Protein AF-A0A942KS01-F1 (afdb_monomer)

Foldseek 3Di:
DVVVVVVVVVVVVVVPPDPPDDDDDQQQDFLQVVLVQVVPDDPVSLVVVLVVLQVLLVVVQVVCVVVVHDRFDDDHSVVSCVQLNVVSVVGRGDGSNVSSVVVRVVTD

Solvent-accessible surface area (backbone atoms only — not comparable to full-atom values): 6212 Å² total; per-residue (Å²): 115,78,69,60,55,57,56,56,58,61,62,58,65,70,68,71,64,76,80,82,79,78,70,68,68,72,40,53,34,36,13,45,58,48,50,54,48,63,73,74,44,53,72,65,56,51,49,52,49,32,53,50,56,53,49,52,55,50,51,52,34,52,55,28,48,78,67,78,41,85,65,58,70,78,73,56,52,67,62,49,47,54,49,41,55,55,46,22,72,77,38,40,86,41,38,38,42,58,42,52,51,58,48,58,71,70,48,95

Secondary structure (DSSP, 8-state):
-HHHHHHHHHHHGGG---------GGGGSBHHHHHHHHHH--HHHHHHHHHHHHHHHHHHHHHHHHTTPPP-PPPPHHHHHHHHHHHHHH-TTSBHHHHHHHHHHH--

Radius of gyration: 19.2 Å; Cα contacts (8 Å, |Δi|>4): 85; chains: 1; bounding box: 64×25×34 Å

Structure (mmCIF, N/CA/C/O backbone):
data_AF-A0A942KS01-F1
#
_entry.id   AF-A0A942KS01-F1
#
loop_
_atom_site.group_PDB
_atom_site.id
_atom_site.type_symbol
_atom_site.label_atom_id
_atom_site.label_alt_id
_atom_site.label_comp_id
_atom_site.label_asym_id
_atom_site.label_entity_id
_atom_site.label_seq_id
_atom_site.pdbx_PDB_ins_code
_atom_site.Cartn_x
_atom_site.Cartn_y
_atom_site.Cartn_z
_atom_site.occupancy
_atom_site.B_iso_or_equiv
_atom_site.auth_seq_id
_atom_site.auth_comp_id
_atom_site.auth_asym_id
_atom_site.auth_atom_id
_atom_site.pdbx_PDB_model_num
ATOM 1 N N . MET A 1 1 ? -51.853 -12.140 12.873 1.00 58.34 1 MET A N 1
ATOM 2 C CA . MET A 1 1 ? -50.800 -11.343 13.552 1.00 58.34 1 MET A CA 1
ATOM 3 C C . MET A 1 1 ? -49.423 -12.013 13.531 1.00 58.34 1 MET A C 1
ATOM 5 O O . MET A 1 1 ? -48.471 -11.343 13.167 1.00 58.34 1 MET A O 1
ATOM 9 N N . ARG A 1 2 ? -49.292 -13.322 13.813 1.00 58.75 2 ARG A N 1
ATOM 10 C CA . ARG A 1 2 ? -47.997 -14.046 13.802 1.00 58.75 2 ARG A CA 1
ATOM 11 C C . ARG A 1 2 ? -47.241 -13.999 12.458 1.00 58.75 2 ARG A C 1
ATOM 13 O O . ARG A 1 2 ? -46.033 -13.811 12.449 1.00 58.75 2 ARG A O 1
ATOM 20 N N . ASN A 1 3 ? -47.954 -14.079 11.332 1.00 57.84 3 ASN A N 1
ATOM 21 C CA . ASN A 1 3 ? -47.343 -14.077 9.991 1.00 57.84 3 ASN A CA 1
ATOM 22 C C . ASN A 1 3 ? -46.853 -12.687 9.539 1.00 57.84 3 ASN A C 1
ATOM 24 O O . ASN A 1 3 ? -45.924 -12.599 8.744 1.00 57.84 3 ASN A O 1
ATOM 28 N N . ALA A 1 4 ? -47.436 -11.604 10.066 1.00 61.50 4 ALA A N 1
ATOM 29 C CA . ALA A 1 4 ? -47.025 -10.236 9.732 1.00 61.50 4 ALA A CA 1
ATOM 30 C C . ALA A 1 4 ? -45.651 -9.885 10.332 1.00 61.50 4 ALA A C 1
ATOM 32 O O . ALA A 1 4 ? -44.876 -9.152 9.729 1.00 61.50 4 ALA A O 1
ATOM 33 N N . ILE A 1 5 ? -45.324 -10.470 11.490 1.00 63.44 5 ILE A N 1
ATOM 34 C CA . ILE A 1 5 ? -44.042 -10.270 12.178 1.00 63.44 5 ILE A CA 1
ATOM 35 C C . ILE A 1 5 ? -42.898 -10.938 11.397 1.00 63.44 5 ILE A C 1
ATOM 37 O O . ILE A 1 5 ? -41.828 -10.353 11.252 1.00 63.44 5 ILE A O 1
ATOM 41 N N . VAL A 1 6 ? -43.137 -12.126 10.829 1.00 66.12 6 VAL A N 1
ATOM 42 C CA . VAL A 1 6 ? -42.134 -12.857 10.032 1.00 66.12 6 VAL A CA 1
ATOM 43 C C . VAL A 1 6 ? -41.788 -12.108 8.739 1.00 66.12 6 VAL A C 1
ATOM 45 O O . VAL A 1 6 ? -40.614 -12.022 8.386 1.00 66.12 6 VAL A O 1
ATOM 48 N N . LEU A 1 7 ? -42.777 -11.504 8.066 1.00 60.62 7 LEU A N 1
ATOM 49 C CA . LEU A 1 7 ? -42.520 -10.686 6.873 1.00 60.62 7 LEU A CA 1
ATOM 50 C C . LEU A 1 7 ? -41.740 -9.402 7.191 1.00 60.62 7 LEU A C 1
ATOM 52 O O . LEU A 1 7 ? -40.871 -9.014 6.413 1.00 60.62 7 LEU A O 1
ATOM 56 N N . ALA A 1 8 ? -42.013 -8.761 8.331 1.00 64.44 8 ALA A N 1
ATOM 57 C CA . ALA A 1 8 ? -41.298 -7.553 8.739 1.00 64.44 8 ALA A CA 1
ATOM 58 C C . ALA A 1 8 ? -39.811 -7.829 9.035 1.00 64.44 8 ALA A C 1
ATOM 60 O O . ALA A 1 8 ? -38.955 -7.031 8.666 1.00 64.44 8 ALA A O 1
ATOM 61 N N . LEU A 1 9 ? -39.484 -8.982 9.629 1.00 62.00 9 LEU A N 1
ATOM 62 C CA . LEU A 1 9 ? -38.100 -9.390 9.911 1.00 62.00 9 LEU A CA 1
ATOM 63 C C . LEU A 1 9 ? -37.287 -9.698 8.640 1.00 62.00 9 LEU A C 1
ATOM 65 O O . LEU A 1 9 ? -36.091 -9.415 8.603 1.00 62.00 9 LEU A O 1
ATOM 69 N N . ALA A 1 10 ? -37.923 -10.218 7.584 1.00 63.44 10 ALA A N 1
ATOM 70 C CA . ALA A 1 10 ? -37.250 -10.499 6.312 1.00 63.44 10 ALA A CA 1
ATOM 71 C C . ALA A 1 10 ? -36.818 -9.221 5.563 1.00 63.44 10 ALA A C 1
ATOM 73 O O . ALA A 1 10 ? -35.782 -9.221 4.901 1.00 63.44 10 ALA A O 1
ATOM 74 N N . PHE A 1 11 ? -37.563 -8.118 5.709 1.00 61.75 11 PHE A N 1
ATOM 75 C CA . PHE A 1 11 ? -37.234 -6.828 5.082 1.00 61.75 11 PHE A CA 1
ATOM 76 C C . PHE A 1 11 ? -36.075 -6.085 5.762 1.00 61.75 11 PHE A C 1
ATOM 78 O O . PHE A 1 11 ? -35.381 -5.301 5.117 1.00 61.75 11 PHE A O 1
ATOM 85 N N . VAL A 1 12 ? -35.825 -6.328 7.053 1.00 62.94 12 VAL A N 1
ATOM 86 C CA . VAL A 1 12 ? -34.717 -5.674 7.775 1.00 62.94 12 VAL A CA 1
ATOM 87 C C . VAL A 1 12 ? -33.364 -6.298 7.405 1.00 62.94 12 VAL A C 1
ATOM 89 O O . VAL A 1 12 ? -32.349 -5.605 7.390 1.00 62.94 12 VAL A O 1
ATOM 92 N N . ALA A 1 13 ? -33.338 -7.580 7.021 1.00 61.44 13 ALA A N 1
ATOM 93 C CA . ALA A 1 13 ? -32.106 -8.287 6.663 1.00 61.44 13 ALA A CA 1
ATOM 94 C C . ALA A 1 13 ? -31.431 -7.755 5.380 1.00 61.44 13 ALA A C 1
ATOM 96 O O . ALA A 1 13 ? -30.217 -7.875 5.234 1.00 61.44 13 ALA A O 1
ATOM 97 N N . THR A 1 14 ? -32.178 -7.120 4.468 1.00 61.31 14 THR A N 1
ATOM 98 C CA . THR A 1 14 ? -31.620 -6.556 3.223 1.00 61.31 14 THR A CA 1
ATOM 99 C C . THR A 1 14 ? -30.969 -5.182 3.399 1.00 61.31 14 THR A C 1
ATOM 101 O O . THR A 1 14 ? -30.329 -4.693 2.472 1.00 61.31 14 THR A O 1
ATOM 104 N N . LEU A 1 15 ? -31.100 -4.550 4.573 1.00 58.31 15 LEU A N 1
ATOM 105 C CA . LEU A 1 15 ? -30.497 -3.240 4.863 1.00 58.31 15 LEU A CA 1
ATOM 106 C C . LEU A 1 15 ? -29.026 -3.326 5.292 1.00 58.31 15 LEU A C 1
ATOM 108 O O . LEU A 1 15 ? -28.368 -2.294 5.417 1.00 58.31 15 LEU A O 1
ATOM 112 N N . ALA A 1 16 ? -28.475 -4.532 5.455 1.00 60.06 16 ALA A N 1
ATOM 113 C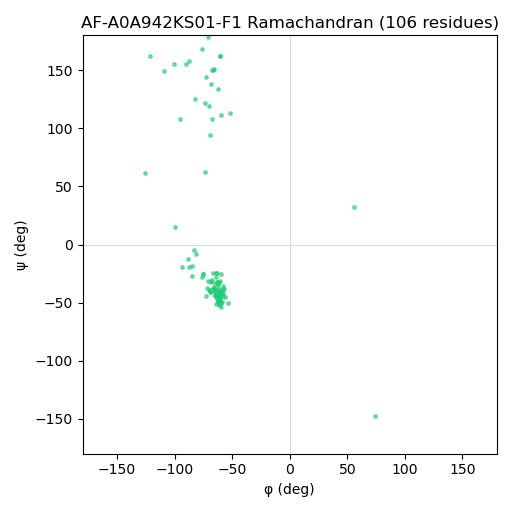 CA . ALA A 1 16 ? -27.037 -4.749 5.578 1.00 60.06 16 ALA A CA 1
ATOM 114 C C . ALA A 1 16 ? -26.354 -4.569 4.208 1.00 60.06 16 ALA A C 1
ATOM 116 O O . ALA A 1 16 ? -25.789 -5.498 3.632 1.00 60.06 16 ALA A O 1
ATOM 117 N N . ALA A 1 17 ? -26.436 -3.362 3.650 1.00 57.97 17 ALA A N 1
ATOM 118 C CA . ALA A 1 17 ? -25.670 -2.986 2.479 1.00 57.97 17 ALA A CA 1
ATOM 119 C C . ALA A 1 17 ? -24.193 -2.944 2.881 1.00 57.97 17 ALA A C 1
ATOM 121 O O . ALA A 1 17 ? -23.758 -2.054 3.611 1.00 57.97 17 ALA A O 1
ATOM 122 N N . ALA A 1 18 ? -23.419 -3.922 2.412 1.00 57.28 18 ALA A N 1
ATOM 123 C CA . ALA A 1 18 ? -21.968 -3.864 2.472 1.00 57.28 18 ALA A CA 1
ATOM 124 C C . ALA A 1 18 ? -21.519 -2.530 1.856 1.00 57.28 18 ALA A C 1
ATOM 126 O O . ALA A 1 18 ? -21.729 -2.293 0.662 1.00 57.28 18 ALA A O 1
ATOM 127 N N . GLN A 1 19 ? -20.953 -1.632 2.668 1.00 61.75 19 GLN A N 1
ATOM 128 C CA . GLN A 1 19 ? -20.402 -0.381 2.161 1.00 61.75 19 GLN A CA 1
ATOM 129 C C . GLN A 1 19 ? -19.303 -0.736 1.159 1.00 61.75 19 GLN A C 1
ATOM 131 O O . GLN A 1 19 ? -18.263 -1.278 1.528 1.00 61.75 19 GLN A O 1
ATOM 136 N N . LYS A 1 20 ? -19.547 -0.455 -0.125 1.00 59.12 20 LYS A N 1
ATOM 137 C CA . LYS A 1 20 ? -18.519 -0.550 -1.159 1.00 59.12 20 LYS A CA 1
ATOM 138 C C . LYS A 1 20 ? -17.526 0.576 -0.910 1.00 59.12 20 LYS A C 1
ATOM 140 O O . LYS A 1 20 ? -17.741 1.704 -1.341 1.00 59.12 20 LYS A O 1
ATOM 145 N N . THR A 1 21 ? -16.459 0.284 -0.182 1.00 65.50 21 THR A N 1
ATOM 146 C CA . THR A 1 21 ? -15.318 1.188 -0.107 1.00 65.50 21 THR A CA 1
ATOM 147 C C . THR A 1 21 ? -14.575 1.108 -1.437 1.00 65.50 21 THR A C 1
ATOM 149 O O . THR A 1 21 ? -14.171 0.039 -1.890 1.00 65.50 21 THR A O 1
ATOM 152 N N . SER A 1 22 ? -14.440 2.243 -2.119 1.00 73.69 22 SER A N 1
ATOM 153 C CA . SER A 1 22 ? -13.595 2.340 -3.305 1.00 73.69 22 SER A CA 1
ATOM 154 C C . SER A 1 22 ? -12.231 2.873 -2.889 1.00 73.69 22 SER A C 1
ATOM 156 O O . SER A 1 22 ? -12.101 4.058 -2.580 1.00 73.69 22 SER A O 1
ATOM 158 N N . THR A 1 23 ? -11.202 2.028 -2.892 1.00 82.88 23 THR A N 1
ATOM 159 C CA . THR A 1 23 ? -9.829 2.544 -2.838 1.00 82.88 23 THR A CA 1
ATOM 160 C C . THR A 1 23 ? -9.528 3.257 -4.150 1.00 82.88 23 THR A C 1
ATOM 162 O O . THR A 1 23 ? -9.877 2.756 -5.221 1.00 82.88 23 THR A O 1
ATOM 165 N N . VAL A 1 24 ? -8.867 4.406 -4.055 1.00 87.62 24 VAL A N 1
ATOM 166 C CA . VAL A 1 24 ? -8.424 5.231 -5.184 1.00 87.62 24 VAL A CA 1
ATOM 167 C C . VAL A 1 24 ? -6.909 5.420 -5.134 1.00 87.62 24 VAL A C 1
ATOM 169 O O . VAL A 1 24 ? -6.285 5.233 -4.087 1.00 87.62 24 VAL A O 1
ATOM 172 N N . GLY A 1 25 ? -6.305 5.814 -6.255 1.00 90.31 25 GLY A N 1
ATOM 173 C CA . 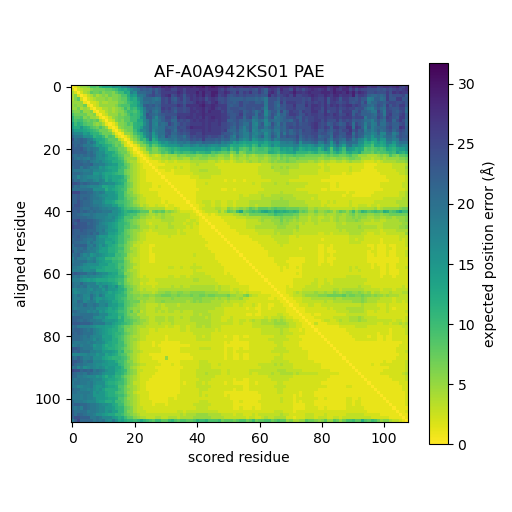GLY A 1 25 ? -4.856 6.002 -6.355 1.00 90.31 25 GLY A CA 1
ATOM 174 C C . GLY A 1 25 ? -4.094 4.675 -6.402 1.00 90.31 25 GLY A C 1
ATOM 175 O O . GLY A 1 25 ? -4.601 3.684 -6.924 1.00 90.31 25 GLY A O 1
ATOM 176 N N . LEU A 1 26 ? -2.877 4.650 -5.849 1.00 93.50 26 LEU A N 1
ATOM 177 C CA . LEU A 1 26 ? -1.949 3.521 -5.990 1.00 93.50 26 LEU A CA 1
ATOM 178 C C . LEU A 1 26 ? -2.496 2.202 -5.420 1.00 93.50 26 LEU A C 1
ATOM 180 O O . LEU A 1 26 ? -2.223 1.145 -5.973 1.00 93.50 26 LEU A O 1
ATOM 184 N N . GLY A 1 27 ? -3.317 2.263 -4.370 1.00 93.69 27 GLY A N 1
ATOM 185 C CA . GLY A 1 27 ? -3.997 1.115 -3.770 1.00 93.69 27 GLY A CA 1
ATOM 186 C C . GLY A 1 27 ? -4.990 0.424 -4.709 1.00 93.69 27 GLY A C 1
ATOM 187 O O . GLY A 1 27 ? -5.254 -0.761 -4.541 1.00 93.69 27 GLY A O 1
ATOM 188 N N . ALA A 1 28 ? -5.519 1.137 -5.710 1.00 95.31 28 ALA A N 1
ATOM 189 C CA . ALA A 1 28 ? -6.424 0.576 -6.712 1.00 95.31 28 ALA A CA 1
ATOM 190 C C . ALA A 1 28 ? -5.696 -0.096 -7.886 1.00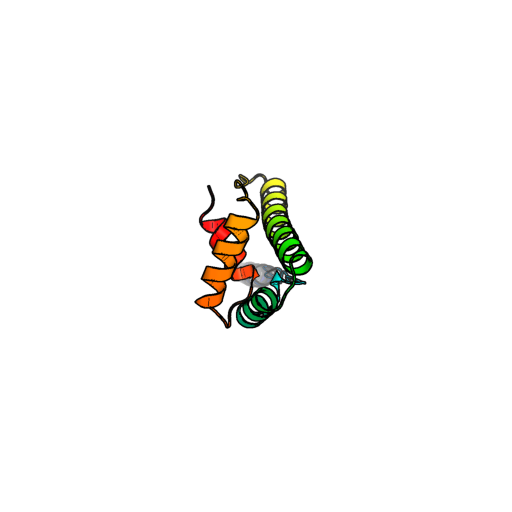 95.31 28 ALA A C 1
ATOM 192 O O . ALA A 1 28 ? -6.311 -0.879 -8.612 1.00 95.31 28 ALA A O 1
ATOM 193 N N . SER A 1 29 ? -4.411 0.212 -8.077 1.00 95.81 29 SER A N 1
ATOM 194 C CA . SER A 1 29 ? -3.586 -0.376 -9.130 1.00 95.81 29 SER A CA 1
ATOM 195 C C . SER A 1 29 ? -3.345 -1.860 -8.876 1.00 95.81 29 SER A C 1
ATOM 197 O O . SER A 1 29 ? -3.268 -2.304 -7.727 1.00 95.81 29 SER A O 1
ATOM 199 N N . SER A 1 30 ? -3.168 -2.625 -9.955 1.00 97.50 30 SER A N 1
ATOM 200 C CA . SER A 1 30 ? -2.683 -3.997 -9.841 1.00 97.50 30 SER A CA 1
ATOM 201 C C . SER A 1 30 ? -1.243 -4.017 -9.326 1.00 97.50 30 SER A C 1
ATOM 203 O O . SER A 1 30 ? -0.446 -3.108 -9.576 1.00 97.50 30 SER A O 1
ATOM 205 N N . CYS A 1 31 ? -0.890 -5.094 -8.641 1.00 97.94 31 CYS A N 1
ATOM 206 C CA . CYS A 1 31 ? 0.454 -5.367 -8.171 1.00 97.94 31 CYS A CA 1
ATOM 207 C C . CYS A 1 31 ? 1.456 -5.494 -9.330 1.00 97.94 31 CYS A C 1
ATOM 209 O O . CYS A 1 31 ? 2.605 -5.078 -9.193 1.00 97.94 31 C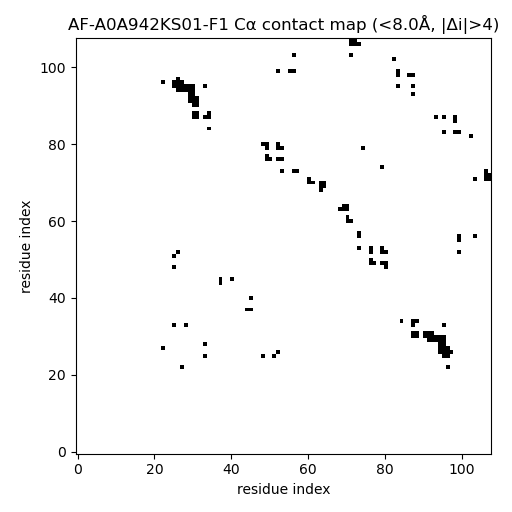YS A O 1
ATOM 211 N N . GLY A 1 32 ? 1.023 -5.992 -10.494 1.00 97.38 32 GLY A N 1
ATOM 212 C CA . GLY A 1 32 ? 1.812 -5.964 -11.727 1.00 97.38 32 GLY A CA 1
ATOM 213 C C . GLY A 1 32 ? 2.178 -4.539 -12.154 1.00 97.38 32 GLY A C 1
ATOM 214 O O . GLY A 1 32 ? 3.361 -4.226 -12.279 1.00 97.38 32 GLY A O 1
ATOM 215 N N . SER A 1 33 ? 1.188 -3.644 -12.284 1.00 96.50 33 SER A N 1
ATOM 216 C CA . SER A 1 33 ? 1.446 -2.234 -12.622 1.00 96.50 33 SER A CA 1
ATOM 217 C C . SER A 1 33 ? 2.272 -1.519 -11.557 1.00 96.50 33 SER A C 1
ATOM 219 O O . SER A 1 33 ? 3.127 -0.706 -11.898 1.00 96.50 33 SER A O 1
ATOM 221 N N . TYR A 1 34 ? 2.057 -1.827 -10.276 1.00 96.19 34 TYR A N 1
ATOM 222 C CA . TYR A 1 34 ? 2.879 -1.300 -9.191 1.00 96.19 34 TYR A CA 1
ATOM 223 C C . TYR A 1 34 ? 4.347 -1.706 -9.345 1.00 96.19 34 TYR A C 1
ATOM 225 O O . TYR A 1 34 ? 5.219 -0.846 -9.296 1.00 96.19 34 TYR A O 1
ATOM 233 N N . ASN A 1 35 ? 4.635 -2.985 -9.593 1.00 95.06 35 ASN A N 1
ATOM 234 C CA . ASN A 1 35 ? 6.008 -3.452 -9.784 1.00 95.06 35 ASN A CA 1
ATOM 235 C C . ASN A 1 35 ? 6.678 -2.788 -10.994 1.00 95.06 35 ASN A C 1
ATOM 237 O O . ASN A 1 35 ? 7.844 -2.404 -10.912 1.00 95.06 35 ASN A O 1
ATOM 241 N N . GLU A 1 36 ? 5.953 -2.610 -12.101 1.00 95.00 36 GLU A N 1
ATOM 242 C CA . GLU A 1 36 ? 6.473 -1.880 -13.261 1.00 95.00 36 GLU A CA 1
ATOM 243 C C . GLU A 1 36 ? 6.772 -0.414 -12.939 1.00 95.00 36 GLU A C 1
ATOM 245 O O . GLU A 1 36 ? 7.844 0.086 -13.287 1.00 95.00 36 GLU A O 1
ATOM 250 N N . PHE A 1 37 ? 5.854 0.259 -12.241 1.00 92.50 37 PHE A N 1
ATOM 251 C CA . PHE A 1 37 ? 6.041 1.624 -11.756 1.00 92.50 37 PHE A CA 1
ATOM 252 C C . PHE A 1 37 ? 7.276 1.727 -10.851 1.00 92.50 37 PHE A C 1
ATOM 254 O O . PHE A 1 37 ? 8.103 2.618 -11.026 1.00 92.50 37 PHE A O 1
ATOM 261 N N . ARG A 1 38 ? 7.459 0.776 -9.930 1.00 92.62 38 ARG A N 1
ATOM 262 C CA . ARG A 1 38 ? 8.607 0.720 -9.013 1.00 92.62 38 ARG A CA 1
ATOM 263 C C . ARG A 1 38 ? 9.931 0.470 -9.731 1.00 92.62 38 ARG A C 1
ATOM 265 O O . ARG A 1 38 ? 10.947 1.044 -9.341 1.00 92.62 38 ARG A O 1
ATOM 272 N N . ALA A 1 39 ? 9.925 -0.361 -10.772 1.00 92.06 39 ALA A N 1
ATOM 273 C CA . ALA A 1 39 ? 11.117 -0.681 -11.551 1.00 92.06 39 ALA A CA 1
ATOM 274 C C . ALA A 1 39 ? 11.575 0.490 -12.435 1.00 92.06 39 ALA A C 1
ATOM 276 O O . ALA A 1 39 ? 12.776 0.706 -12.582 1.00 92.06 39 ALA A O 1
ATOM 277 N N . LYS A 1 40 ? 10.627 1.237 -13.014 1.00 92.25 40 LYS A N 1
ATOM 278 C CA . LYS A 1 40 ? 10.898 2.338 -13.956 1.00 92.25 40 LYS A CA 1
ATOM 279 C C . LYS A 1 40 ? 10.982 3.715 -13.288 1.00 92.25 40 LYS A C 1
ATOM 281 O O . LYS A 1 40 ? 11.520 4.635 -13.891 1.00 92.25 40 LYS A O 1
ATOM 286 N N . GLY A 1 41 ? 10.431 3.860 -12.084 1.00 86.69 41 GLY A N 1
ATOM 287 C CA . GLY A 1 41 ? 10.346 5.133 -11.374 1.00 86.69 41 GLY A CA 1
ATOM 288 C C . GLY A 1 41 ? 11.686 5.622 -10.826 1.00 86.69 41 GLY A C 1
ATOM 289 O O . GLY A 1 41 ? 12.510 4.835 -10.340 1.00 86.69 41 GLY A O 1
ATOM 290 N N . ASP A 1 42 ? 11.852 6.941 -10.868 1.00 90.62 42 ASP A N 1
ATOM 291 C CA . ASP A 1 42 ? 12.929 7.686 -10.220 1.00 90.62 42 ASP A CA 1
ATOM 292 C C . ASP A 1 42 ? 12.778 7.719 -8.687 1.00 90.62 42 ASP A C 1
ATOM 294 O O . ASP A 1 42 ? 11.855 7.142 -8.102 1.00 90.62 42 ASP A O 1
ATOM 298 N N . GLU A 1 43 ? 13.733 8.351 -8.008 1.00 88.62 43 GLU A N 1
ATOM 299 C CA . GLU A 1 43 ? 13.737 8.452 -6.547 1.00 88.62 43 GLU A CA 1
ATOM 300 C C . GLU A 1 43 ? 12.482 9.152 -6.004 1.00 88.62 43 GLU A C 1
ATOM 302 O O . GLU A 1 43 ? 11.893 8.684 -5.027 1.00 88.62 43 GLU A O 1
ATOM 307 N N . GLU A 1 44 ? 12.015 10.202 -6.680 1.00 89.00 44 GLU A N 1
ATOM 308 C CA . GLU A 1 44 ? 10.801 10.931 -6.313 1.00 89.00 44 GLU A CA 1
ATOM 309 C C . GLU A 1 44 ? 9.562 10.029 -6.394 1.00 89.00 44 GLU A C 1
ATOM 311 O O . GLU A 1 44 ? 8.813 9.900 -5.424 1.00 89.00 44 GLU A O 1
ATOM 316 N N . SER A 1 45 ? 9.389 9.302 -7.498 1.00 85.88 45 SER A N 1
ATOM 317 C CA . SER A 1 45 ? 8.300 8.334 -7.682 1.00 85.88 45 SER A CA 1
ATOM 318 C C . SER A 1 45 ? 8.306 7.256 -6.595 1.00 85.88 45 SER A C 1
ATOM 320 O O . SER A 1 45 ? 7.258 6.834 -6.090 1.00 85.88 45 SER A O 1
ATOM 322 N N . ARG A 1 46 ? 9.501 6.807 -6.195 1.00 85.12 46 ARG A N 1
ATOM 323 C CA . ARG A 1 46 ? 9.673 5.814 -5.128 1.00 85.12 46 ARG A CA 1
ATOM 324 C C . ARG A 1 46 ? 9.294 6.375 -3.761 1.00 85.12 46 ARG A C 1
ATOM 326 O O . ARG A 1 46 ? 8.652 5.662 -2.988 1.00 85.12 46 ARG A O 1
ATOM 333 N N . MET A 1 47 ? 9.660 7.623 -3.487 1.00 89.44 47 MET A N 1
ATOM 334 C CA . MET A 1 47 ? 9.296 8.339 -2.267 1.00 89.44 47 MET A CA 1
ATOM 335 C C . MET A 1 47 ? 7.781 8.560 -2.188 1.00 89.44 47 MET A C 1
ATOM 337 O O . MET A 1 47 ? 7.168 8.258 -1.164 1.00 89.44 47 MET A O 1
ATOM 341 N N . MET A 1 48 ? 7.158 8.974 -3.293 1.00 90.25 48 MET A N 1
ATOM 342 C CA . MET A 1 48 ? 5.711 9.174 -3.393 1.00 90.25 48 MET A CA 1
ATOM 343 C C . MET A 1 48 ? 4.921 7.888 -3.142 1.00 90.25 48 MET A C 1
ATOM 345 O O . MET A 1 48 ? 3.910 7.915 -2.438 1.00 90.25 48 MET A O 1
ATOM 349 N N . ALA A 1 49 ? 5.399 6.741 -3.640 1.00 92.25 49 ALA A N 1
ATOM 350 C CA . ALA A 1 49 ? 4.824 5.453 -3.261 1.00 92.25 49 ALA A CA 1
ATOM 351 C C . ALA A 1 49 ? 4.937 5.213 -1.752 1.00 92.25 49 ALA A C 1
ATOM 353 O O . ALA A 1 49 ? 3.943 4.863 -1.125 1.00 92.25 49 ALA A O 1
ATOM 354 N N . GLY A 1 50 ? 6.108 5.448 -1.155 1.00 93.81 50 GLY A N 1
ATOM 355 C CA . GLY A 1 50 ? 6.299 5.328 0.293 1.00 93.81 50 GLY A CA 1
ATOM 356 C C . GLY A 1 50 ? 5.280 6.150 1.091 1.00 93.81 50 GLY A C 1
ATOM 357 O O . GLY A 1 50 ? 4.589 5.598 1.949 1.00 93.81 50 GLY A O 1
ATOM 358 N N . PHE A 1 51 ? 5.115 7.432 0.752 1.00 94.38 51 PHE A N 1
ATOM 359 C CA . PHE A 1 51 ? 4.142 8.311 1.408 1.00 94.38 51 PHE A CA 1
ATOM 360 C C . PHE A 1 51 ? 2.699 7.853 1.219 1.00 94.38 51 PHE A C 1
ATOM 362 O O . PHE A 1 51 ? 1.934 7.845 2.183 1.00 94.38 51 PHE A O 1
ATOM 369 N N . TYR A 1 52 ? 2.322 7.425 0.011 1.00 94.69 52 TYR A N 1
ATOM 370 C CA . TYR A 1 52 ? 0.981 6.898 -0.230 1.00 94.69 52 TYR A CA 1
ATOM 371 C C . TYR A 1 52 ? 0.694 5.681 0.658 1.00 94.69 52 TYR A C 1
ATOM 373 O O . TYR A 1 52 ? -0.338 5.621 1.326 1.00 94.69 52 TYR A O 1
ATOM 381 N N . LEU A 1 53 ? 1.609 4.708 0.682 1.00 96.12 53 LEU A N 1
ATOM 382 C CA . LEU A 1 53 ? 1.424 3.460 1.419 1.00 96.12 53 LEU A CA 1
ATOM 383 C C . LEU A 1 53 ? 1.363 3.715 2.943 1.00 96.12 53 LEU A C 1
ATOM 385 O O . LEU A 1 53 ? 0.523 3.133 3.631 1.00 96.12 53 LEU A O 1
ATOM 389 N N . GLN A 1 54 ? 2.196 4.621 3.472 1.00 96.12 54 GLN A N 1
ATOM 390 C CA . GLN A 1 54 ? 2.130 5.050 4.878 1.00 96.12 54 GLN A CA 1
ATOM 391 C C . GLN A 1 54 ? 0.818 5.776 5.199 1.00 96.12 54 GLN A C 1
ATOM 393 O O . GLN A 1 54 ? 0.192 5.510 6.230 1.00 96.12 54 GLN A O 1
ATOM 398 N N . GLY A 1 55 ? 0.378 6.669 4.309 1.00 95.38 55 GLY A N 1
ATOM 399 C CA . GLY A 1 55 ? -0.894 7.376 4.432 1.00 95.38 55 GLY A CA 1
ATOM 400 C C . GLY A 1 55 ? -2.083 6.416 4.457 1.00 95.38 55 GLY A C 1
ATOM 401 O O . GLY A 1 55 ? -2.976 6.568 5.287 1.00 95.38 55 GLY A O 1
ATOM 402 N N . TYR A 1 56 ? -2.060 5.371 3.626 1.00 96.25 56 TYR A N 1
ATOM 403 C CA . TYR A 1 56 ? -3.098 4.340 3.607 1.00 96.25 56 TYR A CA 1
ATOM 404 C C . TYR A 1 56 ? -3.221 3.621 4.960 1.00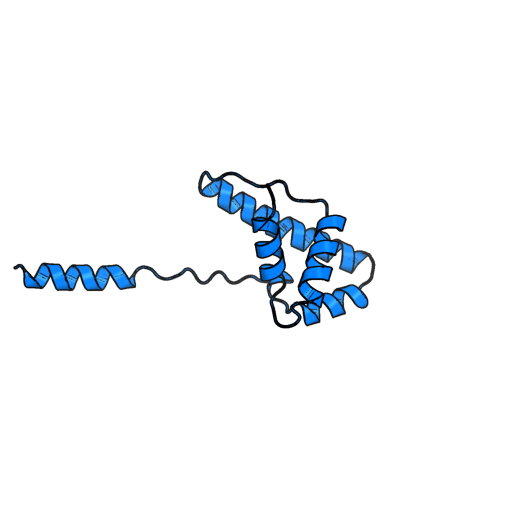 96.25 56 TYR A C 1
ATOM 406 O O . TYR A 1 56 ? -4.312 3.551 5.529 1.00 96.25 56 TYR A O 1
ATOM 414 N N . LEU A 1 57 ? -2.104 3.141 5.525 1.00 96.94 57 LEU A N 1
ATOM 415 C CA . LEU A 1 57 ? -2.109 2.503 6.848 1.00 96.94 57 LEU A CA 1
ATOM 416 C C . LEU A 1 57 ? -2.494 3.477 7.972 1.00 96.94 57 LEU A C 1
ATOM 418 O O . LEU A 1 57 ? -3.179 3.089 8.920 1.00 96.94 57 LEU A O 1
ATOM 422 N N . SER A 1 58 ? -2.110 4.749 7.852 1.00 96.62 58 SER A N 1
ATOM 423 C CA . SER A 1 58 ? -2.531 5.797 8.789 1.00 96.62 58 SER A CA 1
ATOM 424 C C . SER A 1 58 ? -4.043 6.011 8.738 1.00 96.62 58 SER A C 1
ATOM 426 O O . SER A 1 58 ? -4.678 6.137 9.783 1.00 96.62 58 SER A O 1
ATOM 428 N N . GLY A 1 59 ? -4.640 5.965 7.544 1.00 95.19 59 GLY A N 1
ATOM 429 C CA . GLY A 1 59 ? -6.088 5.998 7.353 1.00 95.19 59 GLY A CA 1
ATOM 430 C C . GLY A 1 59 ? -6.800 4.807 8.000 1.00 95.19 59 GLY A C 1
ATOM 431 O O . GLY A 1 59 ? -7.825 4.997 8.655 1.00 95.19 59 GLY A O 1
ATOM 432 N N . ILE A 1 60 ? -6.230 3.597 7.910 1.00 95.38 60 ILE A N 1
ATOM 433 C CA . ILE A 1 60 ? -6.754 2.432 8.644 1.00 95.38 60 ILE A CA 1
ATOM 434 C C . ILE A 1 60 ? -6.717 2.697 10.154 1.00 95.38 60 ILE A C 1
ATOM 436 O O . ILE A 1 60 ? -7.728 2.508 10.828 1.00 95.38 60 ILE A O 1
ATOM 440 N N . ASN A 1 61 ? -5.591 3.178 10.688 1.00 97.31 61 ASN A N 1
ATOM 441 C CA . ASN A 1 61 ? -5.479 3.529 12.106 1.00 97.31 61 ASN A CA 1
ATOM 442 C C . ASN A 1 61 ? -6.485 4.613 12.525 1.00 97.31 61 ASN A C 1
ATOM 444 O O . ASN A 1 61 ? -7.089 4.490 13.588 1.00 97.31 61 ASN A O 1
ATOM 448 N N . ALA A 1 62 ? -6.715 5.637 11.699 1.00 97.44 62 ALA A N 1
ATOM 449 C CA . ALA A 1 62 ? -7.727 6.659 11.963 1.00 97.44 62 ALA A CA 1
ATOM 450 C C . ALA A 1 62 ? -9.139 6.052 12.030 1.00 97.44 62 ALA A C 1
ATOM 452 O O . ALA A 1 62 ? -9.903 6.357 12.946 1.00 97.44 62 ALA A O 1
ATOM 453 N N . GLY A 1 63 ? -9.463 5.133 11.115 1.00 95.00 63 GLY A N 1
ATOM 454 C CA . GLY A 1 63 ? -10.710 4.369 11.148 1.00 95.00 63 GLY A CA 1
ATOM 455 C C . GLY A 1 63 ? -10.833 3.480 12.391 1.00 95.00 63 GLY A C 1
ATOM 456 O O . GLY A 1 63 ? -11.900 3.426 13.001 1.00 95.00 63 GLY A O 1
ATOM 457 N N . MET A 1 64 ? -9.752 2.818 12.812 1.00 95.31 64 MET A N 1
ATOM 458 C CA . MET A 1 64 ? -9.729 2.033 14.053 1.00 95.31 64 MET A CA 1
ATOM 459 C C . MET A 1 64 ? -9.976 2.913 15.278 1.00 95.31 64 MET A C 1
ATOM 461 O O . MET A 1 64 ? -10.832 2.582 16.098 1.00 95.31 64 MET A O 1
ATOM 465 N N . LEU A 1 65 ? -9.303 4.061 15.359 1.00 95.94 65 LEU A N 1
ATOM 466 C CA . LEU A 1 65 ? -9.466 5.018 16.449 1.00 95.94 65 LEU A CA 1
ATOM 467 C C . LEU A 1 65 ? -10.901 5.559 16.524 1.00 95.94 65 LEU A C 1
ATOM 469 O O . LEU A 1 65 ? -11.479 5.597 17.608 1.00 95.94 65 LEU A O 1
ATOM 473 N N . ALA A 1 66 ? -11.507 5.903 15.382 1.00 95.56 66 ALA A N 1
ATOM 474 C CA . ALA A 1 66 ? -12.901 6.351 15.311 1.00 95.56 66 ALA A CA 1
ATOM 475 C C . ALA A 1 66 ? -13.899 5.296 15.830 1.00 95.56 66 ALA A C 1
ATOM 477 O O . ALA A 1 66 ? -14.973 5.643 16.311 1.00 95.56 66 ALA A O 1
ATOM 478 N N . ASN A 1 67 ? -13.526 4.014 15.775 1.00 94.06 67 ASN A N 1
ATOM 479 C CA . ASN A 1 67 ? -14.300 2.888 16.297 1.00 94.06 67 ASN A CA 1
ATOM 480 C C . ASN A 1 67 ? -13.816 2.405 17.680 1.00 94.06 67 ASN A C 1
ATOM 482 O O . ASN A 1 67 ? -14.161 1.295 18.082 1.00 94.06 67 ASN A O 1
ATOM 486 N N . GLN A 1 68 ?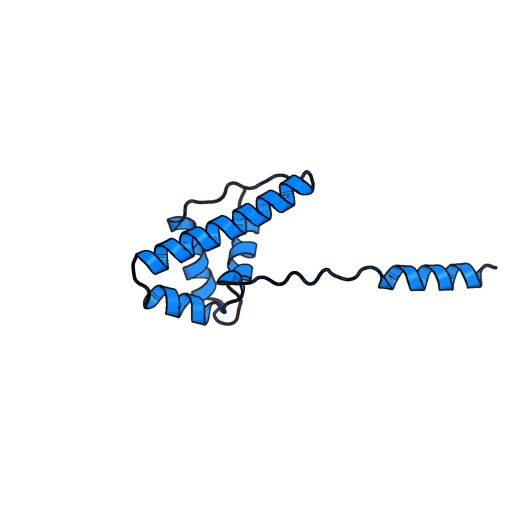 -13.001 3.198 18.391 1.00 94.06 68 GLN A N 1
ATOM 487 C CA . GLN A 1 68 ? -12.435 2.862 19.708 1.00 94.06 68 GLN A CA 1
ATOM 488 C C . GLN A 1 68 ? -11.644 1.538 19.726 1.00 94.06 68 GLN A C 1
ATOM 490 O O . GLN A 1 68 ? -11.615 0.821 20.725 1.00 94.06 68 GLN A O 1
ATOM 495 N N . ARG A 1 69 ? -10.998 1.196 18.606 1.00 94.19 69 ARG A N 1
ATOM 496 C CA . ARG A 1 69 ? -10.142 0.010 18.462 1.00 94.19 69 ARG A CA 1
ATOM 497 C C . ARG A 1 69 ? -8.667 0.381 18.578 1.00 94.19 69 ARG A C 1
ATOM 499 O O . ARG A 1 69 ? -8.269 1.508 18.293 1.00 94.19 69 ARG A O 1
ATOM 506 N N . GLN A 1 70 ? -7.855 -0.601 18.965 1.00 94.31 70 GLN A N 1
ATOM 507 C CA . GLN A 1 70 ? -6.405 -0.453 19.046 1.00 94.31 70 GLN A CA 1
ATOM 508 C C . GLN A 1 70 ? -5.804 -0.161 17.663 1.00 94.31 70 GLN A C 1
ATOM 510 O O . GLN A 1 70 ? -6.138 -0.818 16.674 1.00 94.31 70 GLN A O 1
ATOM 515 N N . THR A 1 71 ? -4.913 0.827 17.608 1.00 96.25 71 THR A N 1
ATOM 516 C CA . THR A 1 71 ? -4.104 1.143 16.429 1.00 96.25 71 THR A CA 1
ATOM 517 C C . THR A 1 71 ? -2.823 0.319 16.426 1.00 96.25 71 THR A C 1
ATOM 519 O O . THR A 1 71 ? -2.368 -0.154 17.467 1.00 96.25 71 THR A O 1
ATOM 522 N N . LYS A 1 72 ? -2.235 0.156 15.244 1.00 96.19 72 LYS A N 1
ATOM 523 C CA . LYS A 1 72 ? -1.011 -0.625 15.057 1.00 96.19 72 LYS A CA 1
ATOM 524 C C . LYS A 1 72 ? 0.171 0.271 14.737 1.00 96.19 72 LYS A C 1
ATOM 526 O O . LYS A 1 72 ? -0.002 1.316 14.100 1.00 96.19 72 LYS A O 1
ATOM 531 N N . SER A 1 73 ? 1.367 -0.145 15.142 1.00 95.94 73 SER A N 1
ATOM 532 C CA . SER A 1 73 ? 2.591 0.579 14.789 1.00 95.94 73 SER A CA 1
ATOM 533 C C . SER A 1 73 ? 2.883 0.412 13.296 1.00 95.94 73 SER A C 1
ATOM 535 O O . SER A 1 73 ? 3.040 -0.708 12.811 1.00 95.94 73 SER A O 1
ATOM 537 N N . ILE A 1 74 ? 2.911 1.524 12.558 1.00 94.69 74 ILE A N 1
ATOM 538 C CA . ILE A 1 74 ? 3.187 1.527 11.118 1.00 94.69 74 ILE A CA 1
ATOM 539 C C . ILE A 1 74 ? 4.711 1.469 10.917 1.00 94.69 74 ILE A C 1
ATOM 541 O O . ILE A 1 74 ? 5.407 2.324 11.466 1.00 94.69 74 ILE A O 1
ATOM 545 N N . PRO A 1 75 ? 5.239 0.499 10.145 1.00 92.62 75 PRO A N 1
ATOM 546 C CA . PRO A 1 75 ? 6.666 0.420 9.840 1.00 92.62 75 PRO A CA 1
ATOM 547 C C . PRO A 1 75 ? 7.190 1.650 9.093 1.00 92.62 75 PRO A C 1
ATOM 549 O O . PRO A 1 75 ? 6.429 2.385 8.457 1.00 92.62 75 PRO A O 1
ATOM 552 N N . ASP A 1 76 ? 8.512 1.831 9.096 1.00 92.00 76 ASP A N 1
ATOM 553 C CA . ASP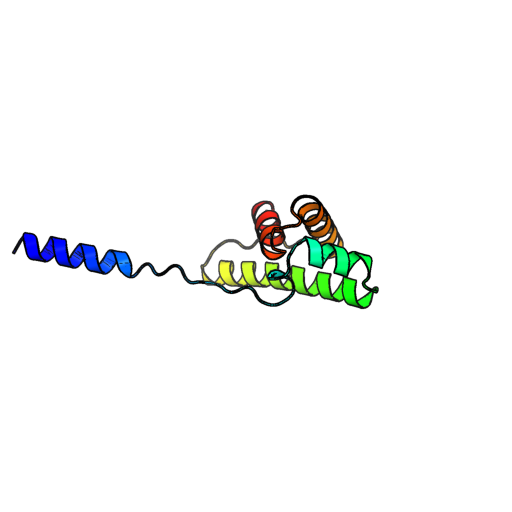 A 1 76 ? 9.149 2.828 8.239 1.00 92.00 76 ASP A CA 1
ATOM 554 C C . ASP A 1 76 ? 8.892 2.557 6.743 1.00 92.00 76 ASP A C 1
ATOM 556 O O . ASP A 1 76 ? 8.491 1.467 6.322 1.00 92.00 76 ASP A O 1
ATOM 560 N N . GLY A 1 77 ? 9.115 3.581 5.916 1.00 89.25 77 GLY A N 1
ATOM 561 C CA . GLY A 1 77 ? 8.803 3.522 4.488 1.00 89.25 77 GLY A CA 1
ATOM 562 C C . GLY A 1 77 ? 9.598 2.464 3.721 1.00 89.25 77 GLY A C 1
ATOM 563 O O . GLY A 1 77 ? 9.064 1.877 2.783 1.00 89.25 77 GLY A O 1
ATOM 564 N N . ALA A 1 78 ? 10.840 2.175 4.116 1.00 90.31 78 ALA A N 1
ATOM 565 C CA . ALA A 1 78 ? 11.675 1.196 3.425 1.00 90.31 78 ALA A CA 1
ATOM 566 C C . ALA A 1 78 ? 11.189 -0.234 3.693 1.00 90.31 78 ALA A C 1
ATOM 56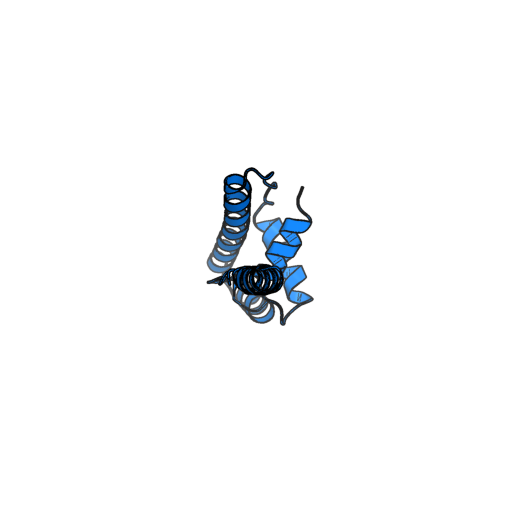8 O O . ALA A 1 78 ? 11.042 -1.024 2.756 1.00 90.31 78 ALA A O 1
ATOM 569 N N . ALA A 1 79 ? 10.870 -0.550 4.951 1.00 92.56 79 ALA A N 1
ATOM 570 C CA . ALA A 1 79 ? 10.277 -1.827 5.337 1.00 92.56 79 ALA A CA 1
ATOM 571 C C . ALA A 1 79 ? 8.920 -2.042 4.651 1.00 92.56 79 ALA A C 1
ATOM 573 O O . ALA A 1 79 ? 8.646 -3.120 4.116 1.00 92.56 79 ALA A O 1
ATOM 574 N N . LEU A 1 80 ? 8.100 -0.990 4.607 1.00 94.69 80 LEU A N 1
ATOM 575 C CA . LEU A 1 80 ? 6.795 -0.993 3.960 1.00 94.69 80 LEU A CA 1
ATOM 576 C C . LEU A 1 80 ? 6.897 -1.286 2.455 1.00 94.69 80 LEU A C 1
ATOM 578 O O . LEU A 1 80 ? 6.228 -2.188 1.951 1.00 94.69 80 LEU A O 1
ATOM 582 N N . LEU A 1 81 ? 7.769 -0.561 1.748 1.00 94.75 81 LEU A N 1
ATOM 583 C CA . LEU A 1 81 ? 8.018 -0.763 0.321 1.00 94.75 81 LEU A CA 1
ATOM 584 C C . LEU A 1 81 ? 8.543 -2.173 0.046 1.00 94.75 81 LEU A C 1
ATOM 586 O O . LEU A 1 81 ? 8.030 -2.848 -0.839 1.00 94.75 81 LEU A O 1
ATOM 590 N N . SER A 1 82 ? 9.500 -2.655 0.842 1.00 95.31 82 SER A N 1
ATOM 591 C CA . SER A 1 82 ? 10.056 -4.005 0.698 1.00 95.31 82 SER A CA 1
ATOM 592 C C . SER A 1 82 ? 8.988 -5.098 0.831 1.00 95.31 82 SER A C 1
ATOM 594 O O . SER A 1 82 ? 8.957 -6.051 0.038 1.00 95.31 82 SER A O 1
ATOM 596 N N . PHE A 1 83 ? 8.072 -4.950 1.796 1.00 97.12 83 PHE A N 1
ATOM 597 C CA . PHE A 1 83 ? 6.953 -5.873 1.962 1.00 97.12 83 PHE A CA 1
ATOM 598 C C . PHE A 1 83 ? 6.014 -5.839 0.755 1.00 97.12 83 PHE A C 1
ATOM 600 O O . PHE A 1 83 ? 5.708 -6.895 0.195 1.00 97.12 83 PHE A O 1
ATOM 607 N N . VAL A 1 84 ? 5.574 -4.646 0.340 1.00 97.44 84 VAL A N 1
ATOM 608 C CA . VAL A 1 84 ? 4.619 -4.488 -0.767 1.00 97.44 84 VAL A CA 1
ATOM 609 C C . VAL A 1 84 ? 5.229 -4.963 -2.086 1.00 97.44 84 VAL A C 1
ATOM 611 O O . VAL A 1 84 ? 4.588 -5.744 -2.784 1.00 97.44 84 VAL A O 1
ATOM 614 N N . ASP A 1 85 ? 6.486 -4.617 -2.381 1.00 96.62 85 ASP A N 1
ATOM 615 C CA . ASP A 1 85 ? 7.222 -5.116 -3.549 1.00 96.62 85 ASP A CA 1
ATOM 616 C C . ASP A 1 85 ? 7.249 -6.662 -3.545 1.00 96.62 85 ASP A C 1
ATOM 618 O O . ASP A 1 85 ? 6.981 -7.321 -4.552 1.00 96.62 85 ASP A O 1
ATOM 622 N N . SER A 1 86 ? 7.529 -7.276 -2.392 1.00 97.88 86 SER A N 1
ATOM 623 C CA . SER A 1 86 ? 7.588 -8.737 -2.262 1.00 97.88 86 SER A CA 1
ATOM 624 C C . SER A 1 86 ? 6.221 -9.409 -2.396 1.00 97.88 86 SER A C 1
ATOM 626 O O . SER A 1 86 ? 6.116 -10.458 -3.034 1.00 97.88 86 SER A O 1
ATOM 628 N N . TYR A 1 87 ? 5.175 -8.825 -1.809 1.00 98.38 87 TYR A N 1
ATOM 629 C CA . TYR A 1 87 ? 3.799 -9.293 -1.954 1.00 98.38 87 TYR A CA 1
ATOM 630 C C . TYR A 1 87 ? 3.357 -9.214 -3.416 1.00 98.38 87 TYR A C 1
ATOM 632 O O . TYR A 1 87 ? 2.896 -10.202 -3.986 1.00 98.38 87 TYR A O 1
ATOM 640 N N . CYS A 1 88 ? 3.569 -8.063 -4.050 1.00 98.12 88 CYS A N 1
ATOM 641 C CA . CYS A 1 88 ? 3.125 -7.819 -5.410 1.00 98.12 88 CYS A CA 1
ATOM 642 C C . CYS A 1 88 ? 3.862 -8.662 -6.449 1.00 98.12 88 CYS A C 1
ATOM 644 O O . CYS A 1 88 ? 3.265 -9.034 -7.456 1.00 98.12 88 CYS A O 1
ATOM 646 N N . ARG A 1 89 ? 5.132 -9.025 -6.222 1.00 98.06 89 ARG A N 1
ATOM 647 C CA . ARG A 1 89 ? 5.833 -10.000 -7.080 1.00 98.06 89 ARG A CA 1
ATOM 648 C C . ARG A 1 89 ? 5.181 -11.386 -7.067 1.00 98.06 89 ARG A C 1
ATOM 650 O O . ARG A 1 89 ? 5.214 -12.065 -8.086 1.00 98.06 89 ARG A O 1
ATOM 657 N N . ARG A 1 90 ? 4.603 -11.812 -5.938 1.00 98.50 90 ARG A N 1
ATOM 658 C CA . ARG A 1 90 ? 3.930 -13.119 -5.814 1.00 98.50 90 ARG A CA 1
ATOM 659 C C . ARG A 1 90 ? 2.477 -13.092 -6.286 1.00 98.50 90 ARG A C 1
ATOM 661 O O . ARG A 1 90 ? 1.981 -14.117 -6.736 1.00 98.50 90 ARG A O 1
ATOM 668 N N . ASN A 1 91 ? 1.829 -11.930 -6.217 1.00 98.38 91 ASN A N 1
ATOM 669 C CA . ASN A 1 91 ? 0.399 -11.764 -6.481 1.00 98.38 91 ASN A CA 1
ATOM 670 C C . ASN A 1 91 ? 0.136 -10.686 -7.556 1.00 98.38 91 ASN A C 1
ATOM 672 O O . ASN A 1 91 ? -0.501 -9.676 -7.264 1.00 98.38 91 ASN A O 1
ATOM 676 N N . PRO A 1 92 ? 0.613 -10.843 -8.807 1.00 98.12 92 PRO A N 1
ATOM 677 C CA . PRO A 1 92 ? 0.606 -9.760 -9.800 1.00 98.12 92 PRO A CA 1
ATOM 678 C C . PRO A 1 92 ? -0.795 -9.275 -10.213 1.00 98.12 92 PRO A C 1
ATOM 680 O O . PRO A 1 92 ? -0.937 -8.133 -10.651 1.00 98.12 92 PRO A O 1
ATOM 683 N N . LEU A 1 93 ? -1.821 -10.122 -10.075 1.00 98.06 93 LEU A N 1
ATOM 684 C CA . LEU A 1 93 ? -3.213 -9.797 -10.415 1.00 98.06 93 LEU A CA 1
ATOM 685 C C . LEU A 1 93 ? -3.995 -9.164 -9.258 1.00 98.06 93 LEU A C 1
ATOM 687 O O . LEU A 1 93 ? -5.090 -8.647 -9.475 1.00 98.06 93 LEU A O 1
ATOM 691 N N . GLU A 1 94 ? -3.460 -9.203 -8.038 1.00 97.81 94 GLU A N 1
ATOM 692 C CA . GLU A 1 94 ? -4.084 -8.531 -6.905 1.00 97.81 94 GLU A CA 1
ATOM 693 C C . GLU A 1 94 ? -3.846 -7.025 -6.951 1.00 97.81 94 GLU A C 1
ATOM 695 O O . GLU A 1 94 ? -3.032 -6.520 -7.722 1.00 97.81 94 GLU A O 1
ATOM 700 N N . ARG A 1 95 ? -4.575 -6.296 -6.113 1.00 97.38 95 ARG A N 1
ATOM 701 C CA . ARG A 1 95 ? -4.415 -4.856 -5.941 1.00 97.38 95 ARG A CA 1
ATOM 702 C C . ARG A 1 95 ? -3.403 -4.545 -4.844 1.00 97.38 95 ARG A C 1
ATOM 704 O O . ARG A 1 95 ? -3.213 -5.329 -3.916 1.00 97.38 95 ARG A O 1
ATOM 711 N N . VAL A 1 96 ? -2.789 -3.369 -4.915 1.00 97.62 96 VAL A N 1
ATOM 712 C CA . VAL A 1 96 ? -1.818 -2.916 -3.904 1.00 97.62 96 VAL A CA 1
ATOM 713 C C . VAL A 1 96 ? -2.458 -2.771 -2.518 1.00 97.62 96 VAL A C 1
ATOM 715 O O . VAL A 1 96 ? -1.808 -3.040 -1.509 1.00 97.62 96 VAL A O 1
ATOM 718 N N . ASP A 1 97 ? -3.736 -2.393 -2.431 1.00 96.75 97 ASP A N 1
ATOM 719 C CA . ASP A 1 97 ? -4.442 -2.330 -1.147 1.00 96.75 97 ASP A CA 1
ATOM 720 C C . ASP A 1 97 ? -4.578 -3.694 -0.454 1.00 96.75 97 ASP A C 1
ATOM 722 O O . ASP A 1 97 ? -4.473 -3.758 0.770 1.00 96.75 97 ASP A O 1
ATOM 726 N N . ALA A 1 98 ? -4.694 -4.792 -1.205 1.00 97.06 98 ALA A N 1
ATOM 727 C CA . ALA A 1 98 ? -4.659 -6.142 -0.644 1.00 97.06 98 ALA A CA 1
ATOM 728 C C . ALA A 1 98 ? -3.320 -6.433 0.057 1.00 97.06 98 ALA A C 1
ATOM 730 O O . ALA A 1 98 ? -3.310 -6.958 1.172 1.00 97.06 98 ALA A O 1
ATOM 731 N N . ALA A 1 99 ? -2.197 -5.998 -0.529 1.00 97.69 99 ALA A N 1
ATOM 732 C CA . ALA A 1 99 ? -0.877 -6.101 0.098 1.00 97.69 99 ALA A CA 1
ATOM 733 C C . ALA A 1 99 ? -0.809 -5.317 1.421 1.00 97.69 99 ALA A C 1
ATOM 735 O O . ALA A 1 99 ? -0.281 -5.810 2.417 1.00 97.69 99 ALA A O 1
ATOM 736 N N . LEU A 1 100 ? -1.370 -4.105 1.453 1.00 97.19 100 LEU A N 1
ATOM 737 C CA . LEU A 1 100 ? -1.386 -3.255 2.648 1.00 97.19 100 LEU A CA 1
ATOM 738 C C . LEU A 1 100 ? -2.283 -3.810 3.752 1.00 97.19 100 LEU A C 1
ATOM 740 O O . LEU A 1 100 ? -1.908 -3.766 4.922 1.00 97.19 100 LEU A O 1
ATOM 744 N N . ILE A 1 101 ? -3.439 -4.368 3.395 1.00 96.56 101 ILE A N 1
ATOM 745 C CA . ILE A 1 101 ? -4.321 -5.056 4.341 1.00 96.56 101 ILE A CA 1
ATOM 746 C C . ILE A 1 101 ? -3.607 -6.286 4.909 1.00 96.56 101 ILE A C 1
ATOM 748 O O . ILE A 1 101 ? -3.581 -6.466 6.127 1.00 96.56 101 ILE A O 1
ATOM 752 N N . ALA A 1 102 ? -2.973 -7.097 4.057 1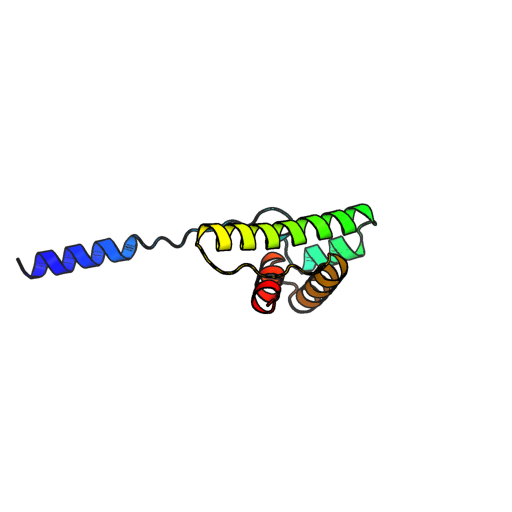.00 97.31 102 ALA A N 1
ATOM 753 C CA . ALA A 1 102 ? -2.203 -8.260 4.490 1.00 97.31 102 ALA A CA 1
ATOM 754 C C . ALA A 1 102 ? -1.078 -7.868 5.459 1.00 97.31 102 ALA A C 1
ATOM 756 O O . ALA A 1 102 ? -0.910 -8.517 6.492 1.00 97.31 102 ALA A O 1
ATOM 757 N N . LEU A 1 103 ? -0.361 -6.775 5.173 1.00 97.19 103 LEU A N 1
ATOM 758 C CA . LEU A 1 103 ? 0.635 -6.219 6.086 1.00 97.19 103 LEU A CA 1
ATOM 759 C C . LEU A 1 103 ? -0.001 -5.794 7.408 1.00 97.19 103 LEU A C 1
ATOM 761 O O . LEU A 1 103 ? 0.444 -6.220 8.470 1.00 97.19 103 LEU A O 1
ATOM 765 N N . TYR A 1 104 ? -1.067 -4.993 7.360 1.00 96.75 104 TYR A N 1
ATOM 766 C CA . TYR A 1 104 ? -1.722 -4.472 8.556 1.00 96.75 104 TYR A CA 1
ATOM 767 C C . TYR A 1 104 ? -2.210 -5.589 9.480 1.00 96.75 104 TYR A C 1
ATOM 769 O O . TYR A 1 104 ? -2.115 -5.465 10.699 1.00 96.75 104 TYR A O 1
ATOM 777 N N . MET A 1 105 ? -2.672 -6.716 8.936 1.00 95.25 105 MET A N 1
ATOM 778 C CA . MET A 1 105 ? -3.070 -7.885 9.728 1.00 95.25 105 MET A CA 1
ATOM 779 C C . MET A 1 105 ? -1.904 -8.521 10.501 1.00 95.25 105 MET A C 1
ATOM 781 O O . MET A 1 105 ? -2.136 -9.066 11.577 1.00 95.25 105 MET A O 1
ATOM 785 N N . GLN A 1 106 ? -0.668 -8.396 10.010 1.00 94.75 106 GLN A N 1
ATOM 786 C CA . GLN A 1 106 ? 0.548 -8.925 10.643 1.00 94.75 106 GLN A CA 1
ATOM 787 C C . GLN A 1 106 ? 1.182 -7.961 11.657 1.00 94.75 106 GLN A C 1
ATOM 789 O O . GLN A 1 106 ? 1.972 -8.390 12.499 1.00 94.75 106 GLN A O 1
ATOM 794 N N . LEU A 1 107 ? 0.849 -6.668 11.585 1.00 93.12 107 LEU A N 1
ATOM 795 C CA . LEU A 1 107 ? 1.349 -5.665 12.526 1.00 93.12 107 LEU A CA 1
ATOM 796 C C . LEU A 1 107 ? 0.793 -5.900 13.941 1.00 93.12 107 LEU A C 1
ATOM 798 O O . LEU A 1 107 ? -0.323 -6.412 14.107 1.00 93.12 107 LEU A O 1
ATOM 802 N N . ARG A 1 108 ? 1.587 -5.502 14.940 1.00 82.19 108 ARG A N 1
ATOM 803 C CA . ARG A 1 108 ? 1.230 -5.523 16.363 1.00 82.19 108 ARG A CA 1
ATOM 804 C C . ARG A 1 108 ? 0.638 -4.190 16.805 1.00 82.19 108 ARG A C 1
ATOM 806 O O . ARG A 1 108 ? 1.104 -3.135 16.309 1.00 82.19 108 ARG A O 1
#

Mean predicted aligned error: 7.76 Å

Sequence (108 aa):
MRNAIVLALAFVATLAAAQKTSTVGLGASSCGSYNEFRAKGDEESRMMAGFYLQGYLSGINAGMLANQRQTKSIPDGAALLSFVDSYCRRNPLERVDAALIALYMQLR

pLDDT: mean 87.77, std 13.66, range [57.28, 98.5]